Protein AF-A0A7V0N0H2-F1 (afdb_monomer)

Secondary structure (DSSP, 8-state):
-HHHHHHHHHHHHHHHHHHHHHHHHHH--S-HHHHHHHHHHHHHHHHHHHHHHHHH-SS--HHHHHHHHHHHHHHHHHHHHHHHHHTT-HHHHHHHHHHHHHHHHHHHHTTTSTTTEEEEEEETTTEEEEEE-HHHHHHHHHHHHHHHHHHHHHHHHHHH--THHHHHHH-

Solvent-accessible surface area (backbone atoms only — not comparable to full-atom values): 8674 Å² total; per-residue (Å²): 111,57,34,60,53,48,43,53,48,25,46,50,48,17,52,50,25,46,50,54,27,49,52,43,52,74,69,50,77,96,47,75,53,37,58,31,46,29,46,25,21,48,26,48,13,48,21,25,40,25,47,32,50,30,74,71,38,97,70,62,49,67,65,31,55,33,52,15,52,40,26,54,52,44,27,36,46,28,44,39,52,27,48,28,49,72,69,71,40,38,85,83,39,45,70,59,52,51,51,45,51,50,52,36,50,57,54,44,74,37,34,86,33,58,49,22,43,59,45,74,46,79,40,92,53,71,38,77,40,74,37,74,18,72,51,35,54,52,49,52,52,51,42,52,50,38,47,54,50,40,52,48,51,51,54,53,47,48,74,72,39,72,68,73,64,28,49,69,73,71,108

Mean predicted aligned error: 5.26 Å

Sequence (171 aa):
MYITIYHYGLLAVAISSFLIGFIVYVKAYQDNKKLAFLLVNAATGIWALCLFVFHNSQKPQVFWLVFSHLAAIFVPVAFIHFIFILLDELSQRKRQLILFYLVALILGLFSSTRFSIKGIVYNRMIGYHIIPGPVYKVFTAVFLFLMCYGYFLMIKAMRKSSGFHRNQIRY

Radius of gyration: 17.47 Å; Cα contacts (8 Å, |Δi|>4): 197; chains: 1; bounding box: 44×33×47 Å

Foldseek 3Di:
DQQVVLLVVLVVLLVVLQVVLVVLLVPDPPAPLSVLSNLLSVLRNLLSVLLSCQSPDPDRDVVSQLSSVLSLLCNLLSLLVSLCSLLVNCVVCVVVSVVSVVLSVVLNVCSPPCQAAVDWDQDPRHGIDGPGHVSVVVSVVSSVVSVVVSVVSLVVQCVVDDPPSVVSSVD

Structure (mmCIF, N/CA/C/O backbone):
data_AF-A0A7V0N0H2-F1
#
_entry.id   AF-A0A7V0N0H2-F1
#
loop_
_atom_site.group_PDB
_atom_site.id
_atom_site.type_symbol
_atom_site.label_atom_id
_atom_site.label_alt_id
_atom_site.label_comp_id
_atom_site.label_asym_id
_atom_site.label_entity_id
_atom_site.label_seq_id
_atom_site.pdbx_PDB_ins_code
_atom_site.Cartn_x
_atom_site.Cartn_y
_atom_site.Cartn_z
_atom_site.occupancy
_atom_site.B_iso_or_equiv
_atom_site.auth_seq_id
_atom_site.auth_comp_id
_atom_site.auth_asym_id
_atom_site.auth_atom_id
_atom_site.pdbx_PDB_model_num
ATOM 1 N N . MET A 1 1 ? 6.110 15.893 -20.782 1.00 68.25 1 MET A N 1
ATOM 2 C CA . MET A 1 1 ? 5.297 16.586 -19.758 1.00 68.25 1 MET A CA 1
ATOM 3 C C . MET A 1 1 ? 4.524 15.599 -18.883 1.00 68.25 1 MET A C 1
ATOM 5 O O . MET A 1 1 ? 4.831 15.522 -17.705 1.00 68.25 1 MET A O 1
ATOM 9 N N . TYR A 1 2 ? 3.607 14.789 -19.432 1.00 80.81 2 TYR A N 1
ATOM 10 C CA . TYR A 1 2 ? 2.778 13.855 -18.642 1.00 80.81 2 TYR A CA 1
ATOM 11 C C . TYR A 1 2 ? 3.563 12.801 -17.839 1.00 80.81 2 TYR A C 1
ATOM 13 O O . TYR A 1 2 ? 3.300 12.630 -16.654 1.00 80.81 2 TYR A O 1
ATOM 21 N N . ILE A 1 3 ? 4.583 12.180 -18.441 1.00 84.44 3 ILE A N 1
ATOM 22 C CA . ILE A 1 3 ? 5.457 11.196 -17.767 1.00 84.44 3 ILE A CA 1
ATOM 23 C C . ILE A 1 3 ? 6.148 11.806 -16.545 1.00 84.44 3 ILE A C 1
ATOM 25 O O . ILE A 1 3 ? 6.146 11.235 -15.460 1.00 84.44 3 ILE A O 1
ATOM 29 N N . THR A 1 4 ? 6.704 13.003 -16.710 1.00 87.75 4 THR A N 1
ATOM 30 C CA . THR A 1 4 ? 7.387 13.733 -15.641 1.00 87.75 4 THR A CA 1
ATOM 31 C C . THR A 1 4 ? 6.435 14.043 -14.485 1.00 87.75 4 THR A C 1
ATOM 33 O O . THR A 1 4 ? 6.784 13.820 -13.330 1.00 87.75 4 THR A O 1
ATOM 36 N N . ILE A 1 5 ? 5.209 14.484 -14.792 1.00 91.38 5 ILE A N 1
ATOM 37 C CA . ILE A 1 5 ? 4.162 14.733 -13.789 1.00 91.38 5 ILE A CA 1
ATOM 38 C C . ILE A 1 5 ? 3.809 13.439 -13.044 1.00 91.38 5 ILE A C 1
ATOM 40 O O . ILE A 1 5 ? 3.742 13.446 -11.818 1.00 91.38 5 ILE A O 1
ATOM 44 N N . TYR A 1 6 ? 3.636 12.322 -13.758 1.00 91.75 6 TYR A N 1
ATOM 45 C CA . TYR A 1 6 ? 3.361 11.020 -13.149 1.00 91.75 6 TYR A CA 1
ATOM 46 C C . TYR A 1 6 ? 4.482 10.587 -12.188 1.00 91.75 6 TYR A C 1
ATOM 48 O O . TYR A 1 6 ? 4.202 10.205 -11.052 1.00 91.75 6 TYR A O 1
ATOM 56 N N . HIS A 1 7 ? 5.751 10.714 -12.590 1.00 93.25 7 HIS A N 1
ATOM 57 C CA . HIS A 1 7 ? 6.889 10.339 -11.745 1.00 93.25 7 HIS A CA 1
ATOM 58 C C . HIS A 1 7 ? 6.983 11.199 -10.479 1.00 93.25 7 HIS A C 1
ATOM 60 O O . HIS A 1 7 ? 7.125 10.659 -9.384 1.00 93.25 7 HIS A O 1
ATOM 66 N N . TYR A 1 8 ? 6.861 12.525 -10.586 1.00 94.75 8 TYR A N 1
ATOM 67 C CA . TYR A 1 8 ? 6.858 13.383 -9.396 1.00 94.75 8 TYR A CA 1
ATOM 68 C C . TYR A 1 8 ? 5.622 13.161 -8.518 1.00 94.75 8 TYR A C 1
ATOM 70 O O . TYR A 1 8 ? 5.723 13.260 -7.298 1.00 94.75 8 TYR A O 1
ATOM 78 N N . GLY A 1 9 ? 4.488 12.777 -9.109 1.00 96.00 9 GLY A N 1
ATOM 79 C CA . GLY A 1 9 ? 3.314 12.317 -8.371 1.00 96.00 9 GLY A CA 1
ATOM 80 C C . GLY A 1 9 ? 3.608 11.083 -7.514 1.00 96.00 9 GLY A C 1
ATOM 81 O O . GLY A 1 9 ? 3.245 11.060 -6.341 1.00 96.00 9 GLY A O 1
ATOM 82 N N . LEU A 1 10 ? 4.329 10.090 -8.049 1.00 96.19 10 LEU A N 1
ATOM 83 C CA . LEU A 1 10 ? 4.767 8.919 -7.277 1.00 96.19 10 LEU A CA 1
ATOM 84 C C . LEU A 1 10 ? 5.664 9.315 -6.096 1.00 96.19 10 LEU A C 1
ATOM 86 O O . LEU A 1 10 ? 5.480 8.813 -4.989 1.00 96.19 10 LEU A O 1
ATOM 90 N N . LEU A 1 11 ? 6.601 10.243 -6.309 1.00 96.94 11 LEU A N 1
ATOM 91 C CA . LEU A 1 11 ? 7.457 10.745 -5.234 1.00 96.94 11 LEU A CA 1
ATOM 92 C C . LEU A 1 11 ? 6.645 11.482 -4.158 1.00 96.94 11 LEU A C 1
ATOM 94 O O . LEU A 1 11 ? 6.852 11.248 -2.969 1.00 96.94 11 LEU A O 1
ATOM 98 N N . ALA A 1 12 ? 5.698 12.330 -4.564 1.00 97.31 12 ALA A N 1
ATOM 99 C CA . ALA A 1 12 ? 4.814 13.042 -3.646 1.00 97.31 12 ALA A CA 1
ATOM 100 C C . ALA A 1 12 ? 3.973 12.070 -2.804 1.00 97.31 12 ALA A C 1
ATOM 102 O O . ALA A 1 12 ? 3.890 12.231 -1.587 1.00 97.31 12 ALA A O 1
ATOM 103 N N . VAL A 1 13 ? 3.416 11.020 -3.423 1.00 97.62 13 VAL A N 1
ATOM 104 C CA . VAL A 1 13 ? 2.703 9.949 -2.710 1.00 97.62 13 VAL A CA 1
ATOM 105 C C . VAL A 1 13 ? 3.631 9.273 -1.707 1.00 97.62 13 VAL A C 1
ATOM 107 O O . VAL A 1 13 ? 3.291 9.222 -0.530 1.00 97.62 13 VAL A O 1
ATOM 110 N N . ALA A 1 14 ? 4.823 8.838 -2.124 1.00 97.50 14 ALA A N 1
ATOM 111 C CA . ALA A 1 14 ? 5.776 8.183 -1.230 1.00 97.50 14 ALA A CA 1
ATOM 112 C C . ALA A 1 14 ? 6.114 9.045 -0.003 1.00 97.50 14 ALA A C 1
ATOM 114 O O . ALA A 1 14 ? 5.981 8.586 1.132 1.00 97.50 14 ALA A O 1
ATOM 115 N N . ILE A 1 15 ? 6.485 10.309 -0.226 1.00 97.75 15 ILE A N 1
ATOM 116 C CA . ILE A 1 15 ? 6.820 11.257 0.841 1.00 97.75 15 ILE A CA 1
ATOM 117 C C . ILE A 1 15 ? 5.615 11.482 1.755 1.00 97.75 15 ILE A C 1
ATOM 119 O O . ILE A 1 15 ? 5.741 11.350 2.970 1.00 97.75 15 ILE A O 1
ATOM 123 N N . SER A 1 16 ? 4.439 11.773 1.195 1.00 97.19 16 SER A N 1
ATOM 124 C CA . SER A 1 16 ? 3.229 12.019 1.985 1.00 97.19 16 SER A CA 1
ATOM 125 C C . SER A 1 16 ? 2.837 10.811 2.838 1.00 97.19 16 SER A C 1
ATOM 127 O O . SER A 1 16 ? 2.574 10.980 4.025 1.00 97.19 16 SER A O 1
ATOM 129 N N . SER A 1 17 ? 2.875 9.592 2.288 1.00 96.06 17 SER A N 1
ATOM 130 C CA . SER A 1 17 ? 2.538 8.371 3.019 1.00 96.06 17 SER A CA 1
ATOM 131 C C . SER A 1 17 ? 3.503 8.133 4.178 1.00 96.06 17 SER A C 1
ATOM 133 O O . SER A 1 17 ? 3.063 7.904 5.304 1.00 96.06 17 SER A O 1
ATOM 135 N N . PHE A 1 18 ? 4.815 8.248 3.953 1.00 96.38 18 PHE A N 1
ATOM 136 C CA . PHE A 1 18 ? 5.786 8.082 5.037 1.00 96.38 18 PHE A CA 1
ATOM 137 C C . PHE A 1 18 ? 5.682 9.189 6.091 1.00 96.38 18 PHE A C 1
ATOM 139 O O . PHE A 1 18 ? 5.709 8.883 7.281 1.00 96.38 18 PHE A O 1
ATOM 146 N N . LEU A 1 19 ? 5.503 10.451 5.686 1.00 95.81 19 LEU A N 1
ATOM 147 C CA . LEU A 1 19 ? 5.344 11.573 6.616 1.00 95.81 19 LEU A CA 1
ATOM 148 C C . LEU A 1 19 ? 4.077 11.436 7.465 1.00 95.81 19 LEU A C 1
ATOM 150 O O . LEU A 1 19 ? 4.148 11.557 8.685 1.00 95.81 19 LEU A O 1
ATOM 154 N N . ILE A 1 20 ? 2.927 11.153 6.850 1.00 93.50 20 ILE A N 1
ATOM 155 C CA . ILE A 1 20 ? 1.652 10.983 7.559 1.00 93.50 20 ILE A CA 1
ATOM 156 C C . ILE A 1 20 ? 1.728 9.778 8.500 1.00 93.50 20 ILE A C 1
ATOM 158 O O . ILE A 1 20 ? 1.352 9.887 9.669 1.00 93.50 20 ILE A O 1
ATOM 162 N N . GLY A 1 21 ? 2.271 8.652 8.027 1.00 91.56 21 GLY A N 1
ATOM 163 C CA . GLY A 1 21 ? 2.513 7.479 8.862 1.00 91.56 21 GLY A CA 1
ATOM 164 C C . GLY A 1 21 ? 3.386 7.809 10.077 1.00 91.56 21 GLY A C 1
ATOM 165 O O . GLY A 1 21 ? 3.018 7.486 11.206 1.00 91.56 21 GLY A O 1
ATOM 166 N N . PHE A 1 22 ? 4.501 8.511 9.865 1.00 91.56 22 PHE A N 1
ATOM 167 C CA . PHE A 1 22 ? 5.415 8.923 10.930 1.00 91.56 22 PHE A CA 1
ATOM 168 C C . PHE A 1 22 ? 4.756 9.876 11.938 1.00 91.56 22 PHE A C 1
ATOM 170 O O . PHE A 1 22 ? 4.857 9.660 13.145 1.00 91.56 22 PHE A O 1
ATOM 177 N N . ILE A 1 23 ? 4.020 10.887 11.466 1.00 91.69 23 ILE A N 1
ATOM 178 C CA . ILE A 1 23 ? 3.294 11.830 12.330 1.00 91.69 23 ILE A CA 1
ATOM 179 C C . ILE A 1 23 ? 2.302 11.085 13.229 1.00 91.69 23 ILE A C 1
ATOM 181 O O . ILE A 1 23 ? 2.263 11.336 14.434 1.00 91.69 23 ILE A O 1
ATOM 185 N N . VAL A 1 24 ? 1.518 10.158 12.668 1.00 89.12 24 VAL A N 1
ATOM 186 C CA . VAL A 1 24 ? 0.554 9.366 13.445 1.00 89.12 24 VAL A CA 1
ATOM 187 C C . VAL A 1 24 ? 1.265 8.448 14.433 1.00 89.12 24 VAL A C 1
ATOM 189 O O . VAL A 1 24 ? 0.828 8.345 15.575 1.00 89.12 24 VAL A O 1
ATOM 192 N N . TYR A 1 25 ? 2.385 7.834 14.052 1.00 87.88 25 TYR A N 1
ATOM 193 C CA . TYR A 1 25 ? 3.168 6.998 14.962 1.00 87.88 25 TYR A CA 1
ATOM 194 C C . TYR A 1 25 ? 3.674 7.756 16.192 1.00 87.88 25 TYR A C 1
ATOM 196 O O . TYR A 1 25 ? 3.579 7.237 17.305 1.00 87.88 25 TYR A O 1
ATOM 204 N N . VAL A 1 26 ? 4.180 8.977 15.994 1.00 87.12 26 VAL A N 1
ATOM 205 C CA . VAL A 1 26 ? 4.697 9.827 17.077 1.00 87.12 26 VAL A CA 1
ATOM 206 C C . VAL A 1 26 ? 3.563 10.362 17.954 1.00 87.12 26 VAL A C 1
ATOM 208 O O . VAL A 1 26 ? 3.700 10.400 19.174 1.00 87.12 26 VAL A O 1
ATOM 211 N N . LYS A 1 27 ? 2.436 10.770 17.356 1.00 85.06 27 LYS A N 1
ATOM 212 C CA . LYS A 1 27 ? 1.328 11.407 18.088 1.00 85.06 27 LYS A CA 1
ATOM 213 C C . LYS A 1 27 ? 0.354 10.422 18.745 1.00 85.06 27 LYS A C 1
ATOM 215 O O . LYS A 1 27 ? -0.310 10.798 19.707 1.00 85.06 27 LYS A O 1
ATOM 220 N N . ALA A 1 28 ? 0.238 9.186 18.256 1.00 79.06 28 ALA A N 1
ATOM 221 C CA . ALA A 1 28 ? -0.703 8.202 18.792 1.00 79.06 28 ALA A CA 1
ATOM 222 C C . ALA A 1 28 ? -0.083 7.389 19.945 1.00 79.06 28 ALA A C 1
ATOM 224 O O . ALA A 1 28 ? 0.679 6.434 19.742 1.00 79.06 28 ALA A O 1
ATOM 225 N N . TYR A 1 29 ? -0.440 7.742 21.182 1.00 57.94 29 TYR A N 1
ATOM 226 C CA . TYR A 1 29 ? -0.029 7.000 22.374 1.00 57.94 29 TYR A CA 1
ATOM 227 C C . TYR A 1 29 ? -0.867 5.719 22.551 1.00 57.94 29 TYR A C 1
ATOM 229 O O . TYR A 1 29 ? -2.090 5.770 22.535 1.00 57.94 29 TYR A O 1
ATOM 237 N N . GLN A 1 30 ? -0.189 4.571 22.696 1.00 62.56 30 GLN A N 1
ATOM 238 C CA . GLN A 1 30 ? -0.746 3.250 23.062 1.00 62.56 30 GLN A CA 1
ATOM 239 C C . GLN A 1 30 ? -1.963 2.707 22.269 1.00 62.56 30 GLN A C 1
ATOM 241 O O . GLN A 1 30 ? -2.645 1.805 22.744 1.00 62.56 30 GLN A O 1
ATOM 246 N N . ASP A 1 31 ? -2.211 3.163 21.037 1.00 76.69 31 ASP A N 1
ATOM 247 C CA . ASP A 1 31 ? -3.329 2.654 20.225 1.00 76.69 31 ASP A CA 1
ATOM 248 C C . ASP A 1 31 ? -2.874 1.623 19.175 1.00 76.69 31 ASP A C 1
ATOM 250 O O . ASP A 1 31 ? -2.048 1.932 18.314 1.00 76.69 31 ASP A O 1
ATOM 254 N N . ASN A 1 32 ? -3.453 0.415 19.181 1.00 79.50 32 ASN A N 1
ATOM 255 C CA . ASN A 1 32 ? -3.242 -0.605 18.139 1.00 79.50 32 ASN A CA 1
ATOM 256 C C . ASN A 1 32 ? -3.587 -0.085 16.727 1.00 79.50 32 ASN A C 1
ATOM 258 O O . ASN A 1 32 ? -3.013 -0.552 15.739 1.00 79.50 32 ASN A O 1
ATOM 262 N N . LYS A 1 33 ? -4.454 0.935 16.622 1.00 85.50 33 LYS A N 1
ATOM 263 C CA . LYS A 1 33 ? -4.776 1.630 15.364 1.00 85.50 33 LYS A CA 1
ATOM 264 C C . LYS A 1 33 ? -3.537 2.218 14.690 1.00 85.50 33 LYS A C 1
ATOM 266 O O . LYS A 1 33 ? -3.458 2.205 13.463 1.00 85.50 33 LYS A O 1
ATOM 271 N N . LYS A 1 34 ? -2.542 2.679 15.462 1.00 88.00 34 LYS A N 1
ATOM 272 C CA . LYS A 1 34 ? -1.346 3.338 14.911 1.00 88.00 34 LYS A CA 1
ATOM 273 C C . LYS A 1 34 ? -0.502 2.397 14.059 1.00 88.00 34 LYS A C 1
ATOM 275 O O . LYS A 1 34 ? -0.015 2.800 13.010 1.00 88.00 34 LYS A O 1
ATOM 280 N N . LEU A 1 35 ? -0.350 1.142 14.489 1.00 89.19 35 LEU A N 1
ATOM 281 C CA . LEU A 1 35 ? 0.461 0.155 13.775 1.00 89.19 35 LEU A CA 1
ATOM 282 C C . LEU A 1 35 ? -0.223 -0.258 12.475 1.00 89.19 35 LEU A C 1
ATOM 284 O O . LEU A 1 35 ? 0.421 -0.310 11.434 1.00 89.19 35 LEU A O 1
ATOM 288 N N . ALA A 1 36 ? -1.535 -0.480 12.505 1.00 91.94 36 ALA A N 1
ATOM 289 C CA . ALA A 1 36 ? -2.281 -0.803 11.295 1.00 91.94 36 ALA A CA 1
ATOM 290 C C . ALA A 1 36 ? -2.297 0.364 10.298 1.00 91.94 36 ALA A C 1
ATOM 292 O O . ALA A 1 36 ? -2.086 0.158 9.105 1.00 91.94 36 ALA A O 1
ATOM 293 N N . PHE A 1 37 ? -2.449 1.596 10.786 1.00 92.50 37 PHE A N 1
ATOM 294 C CA . PHE A 1 37 ? -2.357 2.793 9.955 1.00 92.50 37 PHE A CA 1
ATOM 295 C C . PHE A 1 37 ? -0.957 2.977 9.349 1.00 92.50 37 PHE A C 1
ATOM 297 O O . PHE A 1 37 ? -0.819 3.303 8.167 1.00 92.50 37 PHE A O 1
ATOM 304 N N . LEU A 1 38 ? 0.091 2.717 10.135 1.00 94.06 38 LEU A N 1
ATOM 305 C CA . LEU A 1 38 ? 1.467 2.690 9.650 1.00 94.06 38 LEU A CA 1
ATOM 306 C C . LEU A 1 38 ? 1.670 1.648 8.555 1.00 94.06 38 LEU A C 1
ATOM 308 O O . LEU A 1 38 ? 2.319 1.955 7.564 1.00 94.06 38 LEU A O 1
ATOM 312 N N . LEU A 1 39 ? 1.114 0.443 8.702 1.00 94.25 39 LEU A N 1
ATOM 313 C CA . LEU A 1 39 ? 1.240 -0.612 7.695 1.00 94.25 39 LEU A CA 1
ATOM 314 C C . LEU A 1 39 ? 0.635 -0.192 6.349 1.00 94.25 39 LEU A C 1
ATOM 316 O O . LEU A 1 39 ? 1.258 -0.417 5.314 1.00 94.25 39 LEU A O 1
ATOM 320 N N . VAL A 1 40 ? -0.532 0.463 6.353 1.00 96.06 40 VAL A N 1
ATOM 321 C CA . VAL A 1 40 ? -1.163 0.997 5.130 1.00 96.06 40 VAL A CA 1
ATOM 322 C C . VAL A 1 40 ? -0.259 2.021 4.451 1.00 96.06 40 VAL A C 1
ATOM 324 O O . VAL A 1 40 ? 0.000 1.938 3.248 1.00 96.06 40 VAL A O 1
ATOM 327 N N . ASN A 1 41 ? 0.241 2.981 5.229 1.00 97.19 41 ASN A N 1
ATOM 328 C CA . ASN A 1 41 ? 1.087 4.054 4.722 1.00 97.19 41 ASN A CA 1
ATOM 329 C C . ASN A 1 41 ? 2.455 3.543 4.261 1.00 97.19 41 ASN A C 1
ATOM 331 O O . ASN A 1 41 ? 2.940 3.964 3.217 1.00 97.19 41 ASN A O 1
ATOM 335 N N . ALA A 1 42 ? 3.056 2.598 4.980 1.00 96.38 42 ALA A N 1
ATOM 336 C CA . ALA A 1 42 ? 4.317 1.984 4.594 1.00 96.38 42 ALA A CA 1
ATOM 337 C C . ALA A 1 42 ? 4.168 1.190 3.291 1.00 96.38 42 ALA A C 1
ATOM 339 O O . ALA A 1 42 ? 4.952 1.396 2.372 1.00 96.38 42 ALA A O 1
ATOM 340 N N . ALA A 1 43 ? 3.140 0.343 3.164 1.00 97.31 43 ALA A N 1
ATOM 341 C CA . ALA A 1 43 ? 2.893 -0.408 1.932 1.00 97.31 43 ALA A CA 1
ATOM 342 C C . ALA A 1 43 ? 2.658 0.526 0.729 1.00 97.31 43 ALA A C 1
ATOM 344 O O . ALA A 1 43 ? 3.235 0.322 -0.339 1.00 97.31 43 ALA A O 1
ATOM 345 N N . THR A 1 44 ? 1.869 1.588 0.920 1.00 97.94 44 THR A N 1
ATOM 346 C CA . THR A 1 44 ? 1.577 2.585 -0.125 1.00 97.94 44 THR A CA 1
ATOM 347 C C . THR A 1 44 ? 2.823 3.387 -0.504 1.00 97.94 44 THR A C 1
ATOM 349 O O . THR A 1 44 ? 3.121 3.557 -1.687 1.00 97.94 44 THR A O 1
ATOM 352 N N . GLY A 1 45 ? 3.595 3.829 0.492 1.00 98.12 45 GLY A N 1
ATOM 353 C CA . GLY A 1 45 ? 4.835 4.568 0.288 1.00 98.12 45 GLY A CA 1
ATOM 354 C C . GLY A 1 45 ? 5.905 3.731 -0.407 1.00 98.12 45 GLY A C 1
ATOM 355 O O . GLY A 1 45 ? 6.530 4.209 -1.350 1.00 98.12 45 GLY A O 1
ATOM 356 N N . ILE A 1 46 ? 6.069 2.462 -0.014 1.00 98.06 46 ILE A N 1
ATOM 357 C CA . ILE A 1 46 ? 6.989 1.519 -0.666 1.00 98.06 46 ILE A CA 1
ATOM 358 C C . ILE A 1 46 ? 6.564 1.285 -2.115 1.00 98.06 46 ILE A C 1
ATOM 360 O O . ILE A 1 46 ? 7.405 1.379 -3.007 1.00 98.06 46 ILE A O 1
ATOM 364 N N . TRP A 1 47 ? 5.277 1.030 -2.376 1.00 97.94 47 TRP A N 1
ATOM 365 C CA . TRP A 1 47 ? 4.765 0.857 -3.739 1.00 97.94 47 TRP A CA 1
ATOM 366 C C . TRP A 1 47 ? 5.135 2.042 -4.640 1.00 97.94 47 TRP A C 1
ATOM 368 O O . TRP A 1 47 ? 5.713 1.839 -5.715 1.00 97.94 47 TRP A O 1
ATOM 378 N N . ALA A 1 48 ? 4.852 3.263 -4.177 1.00 97.81 48 ALA A N 1
ATOM 379 C CA . ALA A 1 48 ? 5.095 4.489 -4.926 1.00 97.81 48 ALA A CA 1
ATOM 380 C C . ALA A 1 48 ? 6.595 4.782 -5.094 1.00 97.81 48 ALA A C 1
ATOM 382 O O . ALA A 1 48 ? 7.040 5.102 -6.197 1.00 97.81 48 ALA A O 1
ATOM 383 N N . LEU A 1 49 ? 7.392 4.603 -4.036 1.00 97.69 49 LEU A N 1
ATOM 384 C CA . LEU A 1 49 ? 8.842 4.803 -4.065 1.00 97.69 49 LEU A CA 1
ATOM 385 C C . LEU A 1 49 ? 9.523 3.842 -5.043 1.00 97.69 49 LEU A C 1
ATOM 387 O O . LEU A 1 49 ? 10.376 4.258 -5.822 1.00 97.69 49 LEU A O 1
ATOM 391 N N . CYS A 1 50 ? 9.123 2.571 -5.051 1.00 96.62 50 CYS A N 1
ATOM 392 C CA . CYS A 1 50 ? 9.698 1.575 -5.952 1.00 96.62 50 CYS A CA 1
ATOM 393 C C . CYS A 1 50 ? 9.398 1.894 -7.417 1.00 96.62 50 CYS A C 1
ATOM 395 O O . CYS A 1 50 ? 10.289 1.784 -8.259 1.00 96.62 50 CYS A O 1
ATOM 397 N N . LEU A 1 51 ? 8.178 2.351 -7.729 1.00 95.44 51 LEU A N 1
ATOM 398 C CA . LEU A 1 51 ? 7.875 2.843 -9.074 1.00 95.44 51 LEU A CA 1
ATOM 399 C C . LEU A 1 51 ? 8.684 4.093 -9.399 1.00 95.44 51 LEU A C 1
ATOM 401 O O . LEU A 1 51 ? 9.218 4.184 -10.499 1.00 95.44 51 LEU A O 1
ATOM 405 N N . PHE A 1 52 ? 8.809 5.047 -8.477 1.00 95.81 52 PHE A N 1
ATOM 406 C CA . PHE A 1 52 ? 9.607 6.245 -8.716 1.00 95.81 52 PHE A CA 1
ATOM 407 C C . PHE A 1 52 ? 11.061 5.893 -9.062 1.00 95.81 52 PHE A C 1
ATOM 409 O O . PHE A 1 52 ? 11.582 6.365 -10.075 1.00 95.81 52 PHE A O 1
ATOM 416 N N . VAL A 1 53 ? 11.692 5.013 -8.278 1.00 95.19 53 VAL A N 1
ATOM 417 C CA . VAL A 1 53 ? 13.058 4.533 -8.529 1.00 95.19 53 VAL A CA 1
ATOM 418 C C . VAL A 1 53 ? 13.141 3.807 -9.871 1.00 95.19 53 VAL A C 1
ATOM 420 O O . VAL A 1 53 ? 14.032 4.106 -10.663 1.00 95.19 53 VAL A O 1
ATOM 423 N N . PHE A 1 54 ? 12.203 2.904 -10.172 1.00 94.19 54 PHE A N 1
ATOM 424 C CA . PHE A 1 54 ? 12.158 2.183 -11.448 1.00 94.19 54 PHE A CA 1
ATOM 425 C C . PHE A 1 54 ? 12.144 3.128 -12.657 1.00 94.19 54 PHE A C 1
ATOM 427 O O . PHE A 1 54 ? 12.917 2.940 -13.595 1.00 94.19 54 PHE A O 1
ATOM 434 N N . HIS A 1 55 ? 11.305 4.163 -12.614 1.00 92.06 55 HIS A N 1
ATOM 435 C 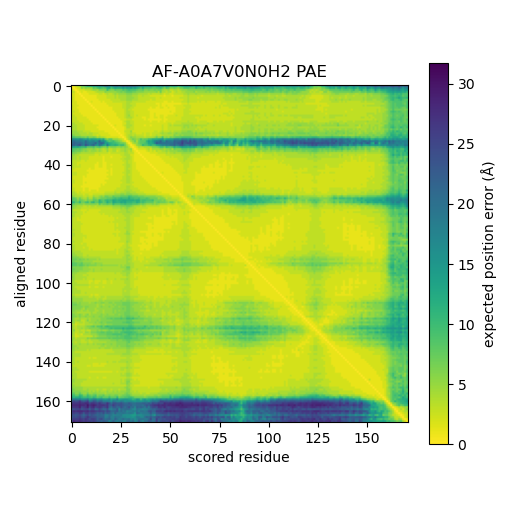CA . HIS A 1 55 ? 11.115 5.089 -13.727 1.00 92.06 55 HIS A CA 1
ATOM 436 C C . HIS A 1 55 ? 12.247 6.112 -13.906 1.00 92.06 55 HIS A C 1
ATOM 438 O O . HIS A 1 55 ? 12.432 6.616 -15.013 1.00 92.06 55 HIS A O 1
ATOM 444 N N . ASN A 1 56 ? 12.988 6.434 -12.842 1.00 91.31 56 ASN A N 1
ATOM 445 C CA . ASN A 1 56 ? 14.073 7.426 -12.875 1.00 91.31 56 ASN A CA 1
ATOM 446 C C . ASN A 1 56 ? 15.475 6.794 -12.895 1.00 91.31 56 ASN A C 1
ATOM 448 O O . ASN A 1 56 ? 16.477 7.501 -12.974 1.00 91.31 56 ASN A O 1
ATOM 452 N N . SER A 1 57 ? 15.565 5.464 -12.842 1.00 87.75 57 SER A N 1
ATOM 453 C CA . SER A 1 57 ? 16.835 4.750 -12.971 1.00 87.75 57 SER A CA 1
ATOM 454 C C . SER A 1 57 ? 17.331 4.772 -14.415 1.00 87.75 57 SER A C 1
ATOM 456 O O . SER A 1 57 ? 16.600 4.405 -15.331 1.00 87.75 57 SER A O 1
ATOM 458 N N . GLN A 1 58 ? 18.613 5.095 -14.618 1.00 81.81 58 GLN A N 1
ATOM 459 C CA . GLN A 1 58 ? 19.264 5.019 -15.937 1.00 81.81 58 GLN A CA 1
ATOM 460 C C . GLN A 1 58 ? 19.194 3.606 -16.546 1.00 81.81 58 GLN A C 1
ATOM 462 O O . GLN A 1 58 ? 19.123 3.446 -17.762 1.00 81.81 58 GLN A O 1
ATOM 467 N N . LYS A 1 59 ? 19.206 2.578 -15.688 1.00 84.19 59 LYS A N 1
ATOM 468 C CA . LYS A 1 59 ? 19.014 1.167 -16.041 1.00 84.19 59 LYS A CA 1
ATOM 469 C C . LYS A 1 59 ? 17.854 0.608 -15.208 1.00 84.19 59 LYS A C 1
ATOM 471 O O . LYS A 1 59 ? 18.095 0.171 -14.081 1.00 84.19 59 LYS A O 1
ATOM 476 N N . PRO A 1 60 ? 16.605 0.655 -15.708 1.00 79.94 60 PRO A N 1
ATOM 477 C CA . PRO A 1 60 ? 15.441 0.170 -14.974 1.00 79.94 60 PRO A CA 1
ATOM 478 C C . PRO A 1 60 ? 15.595 -1.308 -14.613 1.00 79.94 60 PRO A C 1
ATOM 480 O O . PRO A 1 60 ? 15.701 -2.170 -15.486 1.00 79.94 60 PRO A O 1
ATOM 483 N N . GLN A 1 61 ? 15.614 -1.611 -13.316 1.00 88.69 61 GLN A N 1
ATOM 484 C CA . GLN A 1 61 ? 15.712 -2.986 -12.836 1.00 88.69 61 GLN A CA 1
ATOM 485 C C . GLN A 1 61 ? 14.315 -3.546 -12.583 1.00 88.69 61 GLN A C 1
ATOM 487 O O . GLN A 1 61 ? 13.536 -2.971 -11.823 1.00 88.69 61 GLN A O 1
ATOM 492 N N . VAL A 1 62 ? 14.024 -4.711 -13.167 1.00 89.62 62 VAL A N 1
ATOM 493 C CA . VAL A 1 62 ? 12.747 -5.432 -12.990 1.00 89.62 62 VAL A CA 1
ATOM 494 C C . VAL A 1 62 ? 12.445 -5.700 -11.512 1.00 89.62 62 VAL A C 1
ATOM 496 O O . VAL A 1 62 ? 11.281 -5.725 -11.121 1.00 89.62 62 VAL A O 1
ATOM 499 N N . PHE A 1 63 ? 13.484 -5.817 -10.681 1.00 92.94 63 PHE A N 1
ATOM 500 C CA . PHE A 1 63 ? 13.369 -5.932 -9.230 1.00 92.94 63 PHE A CA 1
ATOM 501 C C . PHE A 1 63 ? 12.444 -4.868 -8.618 1.00 92.94 63 PHE A C 1
ATOM 503 O O . PHE A 1 63 ? 11.524 -5.218 -7.886 1.00 92.94 63 PHE A O 1
ATOM 510 N N . TRP A 1 64 ? 12.621 -3.589 -8.965 1.00 94.25 64 TRP A N 1
ATOM 511 C CA . TRP A 1 64 ? 11.805 -2.501 -8.412 1.00 94.25 64 TRP A CA 1
ATOM 512 C C . TRP A 1 64 ? 10.339 -2.597 -8.831 1.00 94.25 64 TRP A C 1
ATOM 514 O O . TRP A 1 64 ? 9.445 -2.292 -8.044 1.00 94.25 64 TRP A O 1
ATOM 524 N N . LEU A 1 65 ? 10.082 -3.069 -10.051 1.00 92.94 65 LEU A N 1
ATOM 525 C CA . LEU A 1 65 ? 8.730 -3.274 -10.560 1.00 92.94 65 LEU A CA 1
ATOM 526 C C . LEU A 1 65 ? 8.027 -4.433 -9.836 1.00 92.94 65 LEU A C 1
ATOM 528 O O . LEU A 1 65 ? 6.873 -4.300 -9.430 1.00 92.94 65 LEU A O 1
ATOM 532 N N . VAL A 1 66 ? 8.734 -5.548 -9.627 1.00 94.00 66 VAL A N 1
ATOM 533 C CA . VAL A 1 66 ? 8.236 -6.709 -8.870 1.00 94.00 66 VAL A CA 1
ATOM 534 C C . VAL A 1 66 ? 7.997 -6.337 -7.409 1.00 94.00 66 VAL A C 1
ATOM 536 O O . VAL A 1 66 ? 6.943 -6.648 -6.861 1.00 94.00 66 VAL A O 1
ATOM 539 N N . PHE A 1 67 ? 8.941 -5.634 -6.783 1.00 95.75 67 PHE A N 1
ATOM 540 C CA . PHE A 1 67 ? 8.837 -5.240 -5.382 1.00 95.75 67 PHE A CA 1
ATOM 541 C C . PHE A 1 67 ? 7.724 -4.206 -5.161 1.00 95.75 67 PHE A C 1
ATOM 543 O O . PHE A 1 67 ? 6.959 -4.313 -4.204 1.00 95.75 67 PHE A O 1
ATOM 550 N N . SER A 1 68 ? 7.543 -3.273 -6.102 1.00 96.44 68 SER A N 1
ATOM 551 C CA . SER A 1 68 ? 6.374 -2.392 -6.129 1.00 96.44 68 SER A CA 1
ATOM 552 C C . SER A 1 68 ? 5.070 -3.189 -6.211 1.00 96.44 68 SER A C 1
ATOM 554 O O . SER A 1 68 ? 4.149 -2.960 -5.426 1.00 96.44 68 SER A O 1
ATOM 556 N N . HIS A 1 69 ? 4.987 -4.157 -7.127 1.00 95.81 69 HIS A N 1
ATOM 557 C CA . HIS A 1 69 ? 3.798 -4.989 -7.276 1.00 95.81 69 HIS A CA 1
ATOM 558 C C . HIS A 1 69 ? 3.495 -5.793 -6.003 1.00 95.81 69 HIS A C 1
ATOM 560 O O . HIS A 1 69 ? 2.342 -5.847 -5.578 1.00 95.81 69 HIS A O 1
ATOM 566 N N . LEU A 1 70 ? 4.523 -6.338 -5.347 1.00 96.50 70 LEU A N 1
ATOM 567 C CA . LEU A 1 70 ? 4.390 -7.007 -4.055 1.00 96.50 70 LEU A CA 1
ATOM 568 C C . LEU A 1 70 ? 3.826 -6.060 -2.988 1.00 96.50 70 LEU A C 1
ATOM 570 O O . LEU A 1 70 ? 2.862 -6.413 -2.315 1.00 96.50 70 LEU A O 1
ATOM 574 N N . ALA A 1 71 ? 4.360 -4.842 -2.872 1.00 97.44 71 ALA A N 1
ATOM 575 C CA . ALA A 1 71 ? 3.835 -3.842 -1.944 1.00 97.44 71 ALA A CA 1
ATOM 576 C C . ALA A 1 71 ? 2.356 -3.515 -2.230 1.00 97.44 71 ALA A C 1
ATOM 578 O O . ALA A 1 71 ? 1.541 -3.511 -1.307 1.00 97.44 71 ALA A O 1
ATOM 579 N N . ALA A 1 72 ? 1.981 -3.347 -3.504 1.00 97.25 72 ALA A N 1
ATOM 580 C CA . ALA A 1 72 ? 0.598 -3.092 -3.915 1.00 97.25 72 ALA A CA 1
ATOM 581 C C . ALA A 1 72 ? -0.377 -4.218 -3.533 1.00 97.25 72 ALA A C 1
ATOM 583 O O . ALA A 1 72 ? -1.526 -3.932 -3.203 1.00 97.25 72 ALA A O 1
ATOM 584 N N . ILE A 1 73 ? 0.063 -5.483 -3.547 1.00 97.69 73 ILE A N 1
ATOM 585 C CA . ILE A 1 73 ? -0.747 -6.633 -3.107 1.00 97.69 73 ILE A CA 1
ATOM 586 C C . ILE A 1 73 ? -1.126 -6.508 -1.625 1.00 97.69 73 ILE A C 1
ATOM 588 O O . ILE A 1 73 ? -2.249 -6.843 -1.244 1.00 97.69 73 ILE A O 1
ATOM 592 N N . PHE A 1 74 ? -0.224 -5.988 -0.789 1.00 97.69 74 PHE A N 1
ATOM 593 C CA . PHE A 1 74 ? -0.460 -5.855 0.649 1.00 97.69 74 PHE A CA 1
ATOM 594 C C . PHE A 1 74 ? -1.207 -4.579 1.050 1.00 97.69 74 PHE A C 1
ATOM 596 O O . PHE A 1 74 ? -1.828 -4.579 2.113 1.00 97.69 74 PHE A O 1
ATOM 603 N N . VAL A 1 75 ? -1.224 -3.529 0.218 1.00 98.00 75 VAL A N 1
ATOM 604 C CA . VAL A 1 75 ? -1.992 -2.290 0.473 1.00 98.00 75 VAL A CA 1
ATOM 605 C C . VAL A 1 75 ? -3.457 -2.564 0.862 1.00 98.00 75 VAL A C 1
ATOM 607 O O . VAL A 1 75 ? -3.871 -2.104 1.929 1.00 98.00 75 VAL A O 1
ATOM 610 N N . PRO A 1 76 ? -4.261 -3.326 0.091 1.00 97.88 76 PRO A N 1
ATOM 611 C CA . PRO A 1 76 ? -5.664 -3.542 0.429 1.00 97.88 76 PRO A CA 1
ATOM 612 C C . PRO A 1 76 ? -5.884 -4.397 1.671 1.00 97.88 76 PRO A C 1
ATOM 614 O O . PRO A 1 76 ? -6.854 -4.186 2.398 1.00 97.88 76 PRO A O 1
ATOM 617 N N . VAL A 1 77 ? -4.978 -5.331 1.955 1.00 98.00 77 VAL A N 1
ATOM 618 C CA . VAL A 1 77 ? -5.059 -6.148 3.169 1.00 98.00 77 VAL A CA 1
ATOM 619 C C . VAL A 1 77 ? -4.706 -5.317 4.398 1.00 98.00 77 VAL A C 1
ATOM 621 O O . VAL A 1 77 ? -5.420 -5.383 5.395 1.00 98.00 77 VAL A O 1
ATOM 624 N N . ALA A 1 78 ? -3.665 -4.483 4.315 1.00 97.56 78 ALA A N 1
ATOM 625 C CA . ALA A 1 78 ? -3.327 -3.531 5.367 1.00 97.56 78 ALA A CA 1
ATOM 626 C C . ALA A 1 78 ? -4.481 -2.549 5.612 1.00 97.56 78 ALA A C 1
ATOM 628 O O . ALA A 1 78 ? -4.804 -2.261 6.763 1.00 97.56 78 ALA A O 1
ATOM 629 N N . PHE A 1 79 ? -5.143 -2.082 4.547 1.00 97.62 79 PHE A N 1
ATOM 630 C CA . PHE A 1 79 ? -6.295 -1.189 4.664 1.00 97.62 79 PHE A CA 1
ATOM 631 C C . PHE A 1 79 ? -7.448 -1.860 5.407 1.00 97.62 79 PHE A C 1
ATOM 633 O O . PHE A 1 79 ? -7.945 -1.307 6.381 1.00 97.62 79 PHE A O 1
ATOM 640 N N . ILE A 1 80 ? -7.824 -3.084 5.030 1.00 97.88 80 ILE A N 1
ATOM 641 C CA . ILE A 1 80 ? -8.858 -3.837 5.748 1.00 97.88 80 ILE A CA 1
ATOM 642 C C . ILE A 1 80 ? -8.468 -4.117 7.200 1.00 97.88 80 ILE A C 1
ATOM 644 O O . ILE A 1 80 ? -9.311 -3.994 8.086 1.00 97.88 80 ILE A O 1
ATOM 648 N N . HIS A 1 81 ? -7.205 -4.456 7.464 1.00 96.81 81 HIS A N 1
ATOM 649 C CA . HIS A 1 81 ? -6.709 -4.626 8.827 1.00 96.81 81 HIS A CA 1
ATOM 650 C C . HIS A 1 81 ? -6.920 -3.346 9.645 1.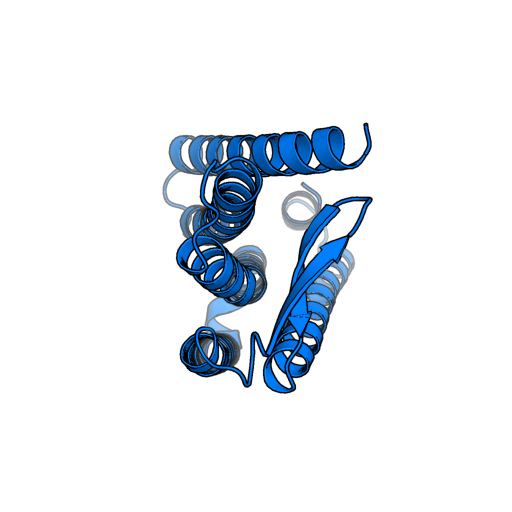00 96.81 81 HIS A C 1
ATOM 652 O O . HIS A 1 81 ? -7.466 -3.395 10.748 1.00 96.81 81 HIS A O 1
ATOM 658 N N . PHE A 1 82 ? -6.559 -2.194 9.077 1.00 95.81 82 PHE A N 1
ATOM 659 C CA . PHE A 1 82 ? -6.806 -0.897 9.690 1.00 95.81 82 PHE A CA 1
ATOM 660 C C . PHE A 1 82 ? -8.300 -0.652 9.930 1.00 95.81 82 PHE A C 1
ATOM 662 O O . PHE A 1 82 ? -8.660 -0.302 11.048 1.00 95.81 82 PHE A O 1
ATOM 669 N N . ILE A 1 83 ? -9.177 -0.920 8.955 1.00 95.25 83 ILE A N 1
ATOM 670 C CA . ILE A 1 83 ? -10.632 -0.773 9.127 1.00 95.25 83 ILE A CA 1
ATOM 671 C C . ILE A 1 83 ? -11.170 -1.672 10.244 1.00 95.25 83 ILE A C 1
ATOM 673 O O . ILE A 1 83 ? -11.965 -1.218 11.061 1.00 95.25 83 ILE A O 1
ATOM 677 N N . PHE A 1 84 ? -10.729 -2.927 10.336 1.00 95.06 84 PHE A N 1
ATOM 678 C CA . PHE A 1 84 ? -11.177 -3.829 11.400 1.00 95.06 84 PHE A CA 1
ATOM 679 C C . PHE A 1 84 ? -10.773 -3.342 12.791 1.00 95.06 84 PHE A C 1
ATOM 681 O O . PHE A 1 84 ? -11.542 -3.512 13.730 1.00 95.06 84 PHE A O 1
ATOM 688 N N . ILE A 1 85 ? -9.597 -2.730 12.934 1.00 93.44 85 ILE A N 1
ATOM 689 C CA . ILE A 1 85 ? -9.166 -2.148 14.212 1.00 93.44 85 ILE A CA 1
ATOM 690 C C . ILE A 1 85 ? -9.886 -0.821 14.474 1.00 93.44 85 ILE A C 1
ATOM 692 O O . ILE A 1 85 ? -10.288 -0.559 15.604 1.00 93.44 85 ILE A O 1
ATOM 696 N N . LEU A 1 86 ? -10.075 0.010 13.446 1.00 90.75 86 LEU A N 1
ATOM 697 C CA . LEU A 1 86 ? -10.771 1.293 13.553 1.00 90.75 86 LEU A CA 1
ATOM 698 C C . LEU A 1 86 ? -12.217 1.113 14.033 1.00 90.75 86 LEU A C 1
ATOM 700 O O . LEU A 1 86 ? -12.687 1.893 14.853 1.00 90.75 86 LEU A O 1
ATOM 704 N N . LEU A 1 87 ? -12.893 0.074 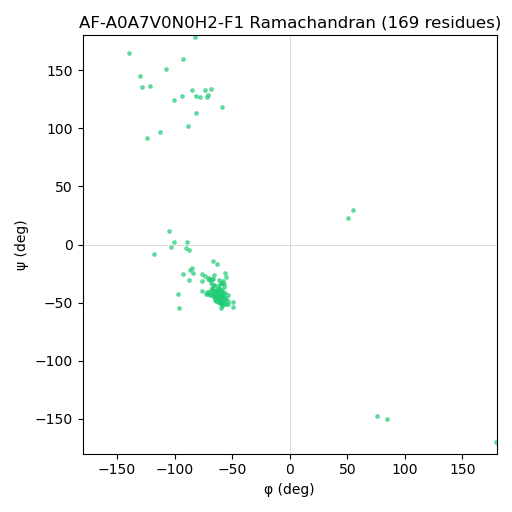13.541 1.00 90.56 87 LEU A N 1
ATOM 705 C CA . LEU A 1 87 ? -14.274 -0.259 13.893 1.00 90.56 87 LEU A CA 1
ATOM 706 C C . LEU A 1 87 ? -14.396 -1.181 15.119 1.00 90.56 87 LEU A C 1
ATOM 708 O O . LEU A 1 87 ? -15.506 -1.578 15.456 1.00 90.56 87 LEU A O 1
ATOM 712 N N . ASP A 1 88 ? -13.280 -1.546 15.758 1.00 90.31 88 ASP A N 1
ATOM 713 C CA . ASP A 1 88 ? -13.227 -2.511 16.869 1.00 90.31 88 ASP A CA 1
ATOM 714 C C . ASP A 1 88 ? -13.853 -3.890 16.536 1.00 90.31 88 ASP A C 1
ATOM 716 O O . ASP A 1 88 ? -14.366 -4.617 17.383 1.00 90.31 88 ASP A O 1
ATOM 720 N N . GLU A 1 89 ? -13.795 -4.287 15.259 1.00 92.94 89 GLU A N 1
ATOM 721 C CA . GLU A 1 89 ? -14.341 -5.553 14.746 1.00 92.94 89 GLU A CA 1
ATOM 722 C C . GLU A 1 89 ? -13.259 -6.635 14.544 1.00 92.94 89 GLU A C 1
ATOM 724 O O . GLU A 1 89 ? -13.555 -7.744 14.084 1.00 92.94 89 GLU A O 1
ATOM 729 N N . LEU A 1 90 ? -11.991 -6.355 14.881 1.00 93.00 90 LEU A N 1
ATOM 730 C CA . LEU A 1 90 ? -10.867 -7.269 14.632 1.00 93.00 90 LEU A CA 1
ATOM 731 C C . LEU A 1 90 ? -11.048 -8.639 15.303 1.00 93.00 90 LEU A C 1
ATOM 733 O O . LEU A 1 90 ? -10.761 -9.662 14.680 1.00 93.00 90 LEU A O 1
ATOM 737 N N . SER A 1 91 ? -11.535 -8.681 16.546 1.00 92.81 91 SER A N 1
ATOM 738 C CA . SER A 1 91 ? -11.742 -9.933 17.289 1.00 92.81 91 SER A CA 1
ATOM 739 C C . SER A 1 91 ? -12.743 -10.857 16.583 1.00 92.81 91 SER A C 1
ATOM 741 O O . SER A 1 91 ? -12.492 -12.053 16.437 1.00 92.81 91 SER A O 1
ATOM 743 N N . GLN A 1 92 ? -13.826 -10.284 16.054 1.00 95.00 92 GLN A N 1
ATOM 744 C CA . GLN A 1 92 ? -14.894 -10.998 15.349 1.00 95.00 92 GLN A CA 1
ATOM 745 C C . GLN A 1 92 ? -14.481 -11.397 13.926 1.00 95.00 92 GLN A C 1
ATOM 747 O O . GLN A 1 92 ? -14.907 -12.429 13.408 1.00 95.00 92 GLN A O 1
ATOM 752 N N . ARG A 1 93 ? -13.624 -10.595 13.281 1.00 95.50 93 ARG A N 1
ATOM 753 C CA . ARG A 1 93 ? -13.209 -10.783 11.881 1.00 95.50 93 ARG A CA 1
ATOM 754 C C . ARG A 1 93 ? -11.800 -11.337 11.707 1.00 95.50 93 ARG A C 1
ATOM 756 O O . ARG A 1 93 ? -11.301 -11.389 10.583 1.00 95.50 93 ARG A O 1
ATOM 763 N N . LYS A 1 94 ? -11.160 -11.821 12.772 1.00 95.56 94 LYS A N 1
ATOM 764 C CA . LYS A 1 94 ? -9.783 -12.340 12.729 1.00 95.56 94 LYS A CA 1
ATOM 765 C C . LYS A 1 94 ? -9.586 -13.414 11.655 1.00 95.56 94 LYS A C 1
ATOM 767 O O . LYS A 1 94 ? -8.617 -13.362 10.905 1.00 95.56 94 LYS A O 1
ATOM 772 N N . ARG A 1 95 ? -10.531 -14.354 11.522 1.00 97.38 95 ARG A N 1
ATOM 773 C CA . ARG A 1 95 ? -10.479 -15.404 10.486 1.00 97.38 95 ARG A CA 1
ATOM 774 C C . ARG A 1 95 ? -10.559 -14.826 9.070 1.00 97.38 95 ARG A C 1
ATOM 776 O O . ARG A 1 95 ? -9.843 -15.285 8.186 1.00 97.38 95 ARG A O 1
ATOM 783 N N . GLN A 1 96 ? -11.399 -13.810 8.869 1.00 97.38 96 GLN A N 1
ATOM 784 C CA . GLN A 1 96 ? -11.518 -13.108 7.592 1.00 97.38 96 GLN A CA 1
ATOM 785 C C . GLN A 1 96 ? -10.210 -12.385 7.241 1.00 97.38 96 GLN A C 1
ATOM 787 O O . GLN A 1 96 ? -9.744 -12.472 6.109 1.00 97.38 96 GLN A O 1
ATOM 792 N N . LEU A 1 97 ? -9.578 -11.738 8.224 1.00 97.69 97 LEU A N 1
ATOM 793 C CA . LEU A 1 97 ? -8.290 -11.077 8.036 1.00 97.69 97 LEU A CA 1
ATOM 794 C C . LEU A 1 97 ? -7.172 -12.069 7.683 1.00 97.69 97 LEU A C 1
ATOM 796 O O . LEU A 1 97 ? -6.413 -11.821 6.750 1.00 97.69 97 LEU A O 1
ATOM 800 N N . ILE A 1 98 ? -7.098 -13.206 8.385 1.00 98.00 98 ILE A N 1
ATOM 801 C CA . ILE A 1 98 ? -6.133 -14.277 8.082 1.00 98.00 98 ILE A CA 1
ATOM 802 C C . ILE A 1 98 ? -6.311 -14.756 6.639 1.00 98.00 98 ILE A C 1
ATOM 804 O O . ILE A 1 98 ? -5.327 -14.872 5.915 1.00 98.00 98 ILE A O 1
ATOM 808 N N . LEU A 1 99 ? -7.553 -14.976 6.196 1.00 98.19 99 LEU A N 1
ATOM 809 C CA . LEU A 1 99 ? -7.832 -15.371 4.816 1.00 98.19 99 LEU A CA 1
ATOM 810 C C . LEU A 1 99 ? -7.309 -14.334 3.810 1.00 98.19 99 LEU A C 1
ATOM 812 O O . LEU A 1 99 ? -6.676 -14.710 2.829 1.00 98.19 99 LEU A O 1
ATOM 816 N N . PHE A 1 100 ? -7.518 -13.039 4.056 1.00 98.06 100 PHE A N 1
ATOM 817 C CA . PHE A 1 100 ? -7.016 -11.984 3.171 1.00 98.06 100 PHE A CA 1
ATOM 818 C C . PHE A 1 100 ? -5.487 -11.924 3.125 1.00 98.06 100 PHE A C 1
ATOM 820 O O . PHE A 1 100 ? -4.924 -11.794 2.038 1.00 98.06 100 PHE A O 1
ATOM 827 N N . TYR A 1 101 ? -4.806 -12.096 4.261 1.00 98.00 101 TYR A N 1
ATOM 828 C CA . TYR A 1 101 ? -3.347 -12.215 4.283 1.00 98.00 101 TYR A CA 1
ATOM 829 C C . TYR A 1 101 ? -2.849 -13.459 3.544 1.00 98.00 101 TYR A C 1
ATOM 831 O O . TYR A 1 101 ? -1.866 -13.361 2.815 1.00 98.00 101 TYR A O 1
ATOM 839 N N . LEU A 1 102 ? -3.525 -14.606 3.675 1.00 98.31 102 LEU A N 1
ATOM 840 C CA . LEU A 1 102 ? -3.175 -15.821 2.934 1.00 98.31 102 LEU A CA 1
ATOM 841 C C . LEU A 1 102 ? -3.333 -15.623 1.425 1.00 98.31 102 LEU A C 1
ATOM 843 O O . LEU A 1 102 ? -2.432 -15.973 0.669 1.00 98.31 102 LEU A O 1
ATOM 847 N N . VAL A 1 103 ? -4.435 -15.011 0.982 1.00 98.00 103 VAL A N 1
ATOM 848 C CA . VAL A 1 103 ? -4.647 -14.684 -0.437 1.00 98.00 103 VAL A CA 1
ATOM 849 C C . VAL A 1 103 ? -3.557 -13.737 -0.944 1.00 98.00 103 VAL A C 1
ATOM 851 O O . VAL A 1 103 ? -2.976 -13.996 -1.995 1.00 98.00 103 VAL A O 1
ATOM 854 N N . ALA A 1 104 ? -3.226 -12.680 -0.196 1.00 97.56 104 ALA A N 1
ATOM 855 C CA . ALA A 1 104 ? -2.142 -11.767 -0.558 1.00 97.56 104 ALA A CA 1
ATOM 856 C C . ALA A 1 104 ? -0.775 -12.459 -0.603 1.00 97.56 104 ALA A C 1
ATOM 858 O O . ALA A 1 104 ? -0.003 -12.209 -1.524 1.00 97.56 104 ALA A O 1
ATOM 859 N N . LEU A 1 105 ? -0.484 -13.362 0.335 1.00 97.69 105 LEU A N 1
ATOM 860 C CA . LEU A 1 105 ? 0.760 -14.128 0.343 1.00 97.69 105 LEU A CA 1
ATOM 861 C C . LEU A 1 105 ? 0.848 -15.049 -0.876 1.00 97.69 105 LEU A C 1
ATOM 863 O O . LEU A 1 105 ? 1.871 -15.047 -1.555 1.00 97.69 105 LEU A O 1
ATOM 867 N N . ILE A 1 106 ? -0.232 -15.761 -1.211 1.00 97.44 106 ILE A N 1
ATOM 868 C CA . ILE A 1 106 ? -0.304 -16.598 -2.416 1.00 97.44 106 ILE A CA 1
ATOM 869 C C . ILE A 1 106 ? -0.070 -15.745 -3.667 1.00 97.44 106 ILE A C 1
ATOM 871 O O . ILE A 1 106 ? 0.796 -16.081 -4.467 1.00 97.44 106 ILE A O 1
ATOM 875 N N . LEU A 1 107 ? -0.770 -14.615 -3.824 1.00 97.00 107 LEU A N 1
ATOM 876 C CA . LEU A 1 107 ? -0.544 -13.691 -4.946 1.00 97.00 107 LEU A CA 1
ATOM 877 C C . LEU A 1 107 ? 0.903 -13.170 -4.976 1.00 97.00 107 LEU A C 1
ATOM 879 O O . LEU A 1 107 ? 1.507 -13.073 -6.044 1.00 97.00 107 LEU A O 1
ATOM 883 N N . GLY A 1 108 ? 1.475 -12.888 -3.805 1.00 95.88 108 GLY A N 1
ATOM 884 C CA . GLY A 1 108 ? 2.854 -12.447 -3.630 1.00 95.88 108 GLY A CA 1
ATOM 885 C C . GLY A 1 108 ? 3.885 -13.474 -4.100 1.00 95.88 108 GLY A C 1
ATOM 886 O O . GLY A 1 108 ? 4.861 -13.088 -4.742 1.00 95.88 108 GLY A O 1
ATOM 887 N N . LEU A 1 109 ? 3.651 -14.774 -3.885 1.00 96.06 109 LEU A N 1
ATOM 888 C CA . LEU A 1 109 ? 4.520 -15.847 -4.395 1.00 96.06 109 LEU A CA 1
ATOM 889 C C . LEU A 1 109 ? 4.600 -15.856 -5.929 1.00 96.06 109 LEU A C 1
ATOM 891 O O . LEU A 1 109 ? 5.636 -16.195 -6.495 1.00 96.06 109 LEU A O 1
ATOM 895 N N . PHE A 1 110 ? 3.535 -15.432 -6.612 1.00 94.31 110 PHE A N 1
ATOM 896 C CA . PHE A 1 110 ? 3.509 -15.328 -8.072 1.00 94.31 110 PHE A CA 1
ATOM 897 C C . PHE A 1 110 ? 4.032 -13.988 -8.607 1.00 94.31 110 PHE A C 1
ATOM 899 O O . PHE A 1 110 ? 4.140 -13.839 -9.828 1.00 94.31 110 PHE A O 1
ATOM 906 N N . SER A 1 111 ? 4.370 -13.020 -7.746 1.00 91.56 111 SER A N 1
ATOM 907 C CA . SER A 1 111 ? 4.692 -11.638 -8.143 1.00 91.56 111 SER A CA 1
ATOM 908 C C . SER A 1 111 ? 5.883 -11.518 -9.105 1.00 91.56 111 SER A C 1
ATOM 910 O O . SER A 1 111 ? 5.866 -10.659 -9.985 1.00 91.56 111 SER A O 1
ATOM 912 N N . SER A 1 112 ? 6.877 -12.402 -8.991 1.00 91.31 112 SER A N 1
ATOM 913 C CA . SER A 1 112 ? 8.063 -12.462 -9.860 1.00 91.31 112 SER A CA 1
ATOM 914 C C . SER A 1 112 ? 7.892 -13.367 -11.088 1.00 91.31 112 SER A C 1
ATOM 916 O O . SER A 1 112 ? 8.791 -13.465 -11.922 1.00 91.31 112 SER A O 1
ATOM 918 N N . THR A 1 113 ? 6.746 -14.039 -11.222 1.00 94.12 113 THR A N 1
ATOM 919 C CA . THR A 1 113 ? 6.488 -15.004 -12.299 1.00 94.12 113 THR A CA 1
ATOM 920 C C . THR A 1 113 ? 5.810 -14.350 -13.503 1.00 94.12 113 THR A C 1
ATOM 922 O O . THR A 1 113 ? 5.105 -13.344 -13.383 1.00 94.12 113 THR A O 1
ATOM 925 N N . ARG A 1 114 ? 5.915 -15.000 -14.672 1.00 92.19 114 ARG A N 1
ATOM 926 C CA . ARG A 1 114 ? 5.199 -14.587 -15.895 1.00 92.19 114 ARG A CA 1
ATOM 927 C C . ARG A 1 114 ? 3.673 -14.657 -15.767 1.00 92.19 114 ARG A C 1
ATOM 929 O O . ARG A 1 114 ? 2.970 -14.056 -16.578 1.00 92.19 114 ARG A O 1
ATOM 936 N N . PHE A 1 115 ? 3.159 -15.372 -14.762 1.00 93.06 115 PHE A N 1
ATOM 937 C CA . PHE A 1 115 ? 1.729 -15.406 -14.470 1.00 93.06 115 PHE A CA 1
ATOM 938 C C . PHE A 1 115 ? 1.223 -14.082 -13.901 1.00 93.06 115 PHE A C 1
ATOM 940 O O . PHE A 1 115 ? 0.061 -13.749 -14.135 1.00 93.06 115 PHE A O 1
ATOM 947 N N . SER A 1 116 ? 2.073 -13.320 -13.201 1.00 91.69 116 SER A N 1
ATOM 948 C CA . SER A 1 116 ? 1.730 -11.970 -12.752 1.00 91.69 116 SER A CA 1
ATOM 949 C C . SER A 1 116 ? 2.246 -10.907 -13.722 1.00 91.69 116 SER A C 1
ATOM 951 O O . SER A 1 116 ? 1.465 -10.136 -14.277 1.00 91.69 116 SER A O 1
ATOM 953 N N . ILE A 1 117 ? 3.543 -10.909 -14.027 1.00 92.56 117 ILE A N 1
ATOM 954 C CA . ILE A 1 117 ? 4.166 -9.913 -14.906 1.00 92.56 117 ILE A CA 1
ATOM 955 C C . ILE A 1 117 ? 4.611 -10.614 -16.188 1.00 92.56 117 ILE A C 1
ATOM 957 O O . ILE A 1 117 ? 5.679 -11.219 -16.244 1.00 92.56 117 ILE A O 1
ATOM 961 N N . LYS A 1 118 ? 3.783 -10.549 -17.239 1.00 92.62 118 LYS A N 1
ATOM 962 C CA . LYS A 1 118 ? 4.078 -11.210 -18.525 1.00 92.62 118 LYS A CA 1
ATOM 963 C C . LYS A 1 118 ? 5.211 -10.510 -19.281 1.00 92.62 118 LYS A C 1
ATOM 965 O O . LYS A 1 118 ? 5.937 -11.147 -20.039 1.00 92.62 118 LYS A O 1
ATOM 970 N N . GLY A 1 119 ? 5.344 -9.204 -19.084 1.00 91.38 119 GLY A N 1
ATOM 971 C CA . GLY A 1 119 ? 6.352 -8.366 -19.716 1.00 91.38 119 GLY A CA 1
ATOM 972 C C . GLY A 1 119 ? 6.204 -6.910 -19.294 1.00 91.38 119 GLY A C 1
ATOM 973 O O . GLY A 1 119 ? 5.431 -6.593 -18.389 1.00 91.38 119 GLY A O 1
ATOM 974 N N . ILE A 1 120 ? 6.941 -6.032 -19.965 1.00 91.50 120 ILE A N 1
ATOM 975 C CA . ILE A 1 120 ? 6.929 -4.588 -19.730 1.00 91.50 120 ILE A CA 1
ATOM 976 C C . ILE A 1 120 ? 6.708 -3.907 -21.077 1.00 91.50 120 ILE A C 1
ATOM 978 O O . ILE A 1 120 ? 7.318 -4.295 -22.071 1.00 91.50 120 ILE A O 1
ATOM 982 N N . VAL A 1 121 ? 5.839 -2.902 -21.115 1.00 92.00 121 VAL A N 1
ATOM 983 C CA . VAL A 1 121 ? 5.580 -2.103 -22.315 1.00 92.00 121 VAL A CA 1
ATOM 984 C C . VAL A 1 121 ? 5.658 -0.621 -21.985 1.00 92.00 121 VAL A C 1
ATOM 986 O O . VAL A 1 121 ? 5.328 -0.186 -20.881 1.00 92.00 121 VAL A O 1
ATOM 989 N N . TYR A 1 122 ? 6.149 0.165 -22.936 1.00 89.75 122 TYR A N 1
ATOM 990 C CA . TYR A 1 122 ? 6.258 1.607 -22.787 1.00 89.75 122 TYR A CA 1
ATOM 991 C C . TYR A 1 122 ? 4.945 2.299 -23.163 1.00 89.75 122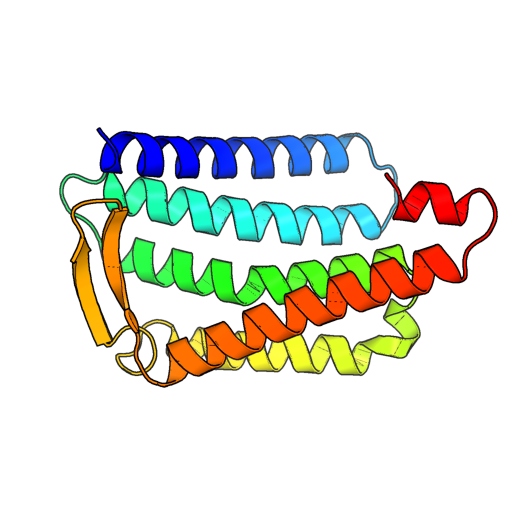 TYR A C 1
ATOM 993 O O . TYR A 1 122 ? 4.366 2.033 -24.215 1.00 89.75 122 TYR A O 1
ATOM 1001 N N . ASN A 1 123 ? 4.493 3.223 -22.318 1.00 88.56 123 ASN A N 1
ATOM 1002 C CA . ASN A 1 123 ? 3.356 4.100 -22.561 1.00 88.56 123 ASN A CA 1
ATOM 1003 C C . ASN A 1 123 ? 3.804 5.564 -22.489 1.00 88.56 123 ASN A C 1
ATOM 1005 O O . ASN A 1 123 ? 4.516 5.968 -21.574 1.00 88.56 123 ASN A O 1
ATOM 1009 N N . ARG A 1 124 ? 3.342 6.381 -23.440 1.00 86.44 124 ARG A N 1
ATOM 1010 C CA . ARG A 1 124 ? 3.721 7.800 -23.566 1.00 86.44 124 ARG A CA 1
ATOM 1011 C C . ARG A 1 124 ? 3.240 8.698 -22.415 1.00 86.44 124 ARG A C 1
ATOM 1013 O O . ARG A 1 124 ? 3.707 9.827 -22.312 1.00 86.44 124 ARG A O 1
ATOM 1020 N N . MET A 1 125 ? 2.310 8.234 -21.583 1.00 85.12 125 MET A N 1
ATOM 1021 C CA . MET A 1 125 ? 1.736 8.975 -20.453 1.00 85.12 125 MET A CA 1
ATOM 1022 C C . MET A 1 125 ? 2.420 8.634 -19.128 1.00 85.12 125 MET A C 1
ATOM 1024 O O . MET A 1 125 ? 2.695 9.538 -18.348 1.00 85.12 125 MET A O 1
ATOM 1028 N N . ILE A 1 126 ? 2.700 7.349 -18.887 1.00 85.12 126 ILE A N 1
ATOM 1029 C CA . ILE A 1 126 ? 3.172 6.838 -17.584 1.00 85.12 126 ILE A CA 1
ATOM 1030 C C . ILE A 1 126 ? 4.565 6.199 -17.632 1.00 85.12 126 ILE A C 1
ATOM 1032 O O . ILE A 1 126 ? 5.117 5.876 -16.593 1.00 85.12 126 ILE A O 1
ATOM 1036 N N . GLY A 1 127 ? 5.146 6.011 -18.818 1.00 87.06 127 GLY A N 1
ATOM 1037 C CA . GLY A 1 127 ? 6.413 5.309 -18.989 1.00 87.06 127 GLY A CA 1
ATOM 1038 C C . GLY A 1 127 ? 6.252 3.788 -19.073 1.00 87.06 127 GLY A C 1
ATOM 1039 O O . GLY A 1 127 ? 5.262 3.266 -19.599 1.00 87.06 127 GLY A O 1
ATOM 1040 N N . TYR A 1 128 ? 7.274 3.065 -18.619 1.00 88.38 128 TYR A N 1
ATOM 1041 C CA . TYR A 1 128 ? 7.295 1.604 -18.637 1.00 88.38 128 TYR A CA 1
ATOM 1042 C C . TYR A 1 128 ? 6.340 1.028 -17.591 1.00 88.38 128 TYR A C 1
ATOM 1044 O O . TYR A 1 128 ? 6.439 1.337 -16.412 1.00 88.38 128 TYR A O 1
ATOM 1052 N N . HIS A 1 129 ? 5.443 0.139 -18.003 1.00 87.31 129 HIS A N 1
ATOM 1053 C CA . HIS A 1 129 ? 4.486 -0.495 -17.101 1.00 87.31 129 HIS A CA 1
ATOM 1054 C C . HIS A 1 129 ? 4.304 -1.979 -17.421 1.00 87.31 129 HIS A C 1
ATOM 1056 O O . HIS A 1 129 ? 4.720 -2.476 -18.470 1.00 87.31 129 HIS A O 1
ATOM 1062 N N . ILE A 1 130 ? 3.699 -2.693 -16.474 1.00 90.94 130 ILE A N 1
ATOM 1063 C CA . ILE A 1 130 ? 3.498 -4.141 -16.518 1.00 90.94 130 ILE A CA 1
ATOM 1064 C C . ILE A 1 130 ? 2.487 -4.507 -17.610 1.00 90.94 130 ILE A C 1
ATOM 1066 O O . ILE A 1 130 ? 1.391 -3.954 -17.661 1.00 90.94 130 ILE A O 1
ATOM 1070 N N . ILE A 1 131 ? 2.822 -5.515 -18.415 1.00 93.31 131 ILE A N 1
ATOM 1071 C CA . ILE A 1 131 ? 1.844 -6.284 -19.185 1.00 93.31 131 ILE A CA 1
ATOM 1072 C C . ILE A 1 131 ? 1.245 -7.336 -18.237 1.00 93.31 131 ILE A C 1
ATOM 1074 O O . ILE A 1 131 ? 1.970 -8.246 -17.812 1.00 93.31 131 ILE A O 1
ATOM 1078 N N . PRO A 1 132 ? -0.051 -7.240 -17.887 1.00 93.38 132 PRO A N 1
ATOM 1079 C CA . PRO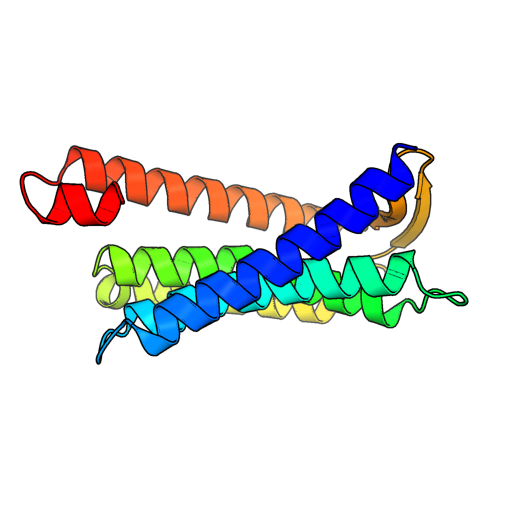 A 1 132 ? -0.644 -8.086 -16.860 1.00 93.38 132 PRO A CA 1
ATOM 1080 C C . PRO A 1 132 ? -0.786 -9.535 -17.337 1.00 93.38 132 PRO A C 1
ATOM 1082 O O . PRO A 1 132 ? -1.352 -9.812 -18.399 1.00 93.38 132 PRO A O 1
ATOM 1085 N N . GLY A 1 133 ? -0.297 -10.473 -16.528 1.00 94.56 133 GLY A N 1
ATOM 1086 C CA . GLY A 1 133 ? -0.605 -11.893 -16.664 1.00 94.56 133 GLY A CA 1
ATOM 1087 C C . GLY A 1 133 ? -1.950 -12.266 -16.012 1.00 94.56 133 GLY A C 1
ATOM 1088 O O . GLY A 1 133 ? -2.630 -11.411 -15.436 1.00 94.56 133 GLY A O 1
ATOM 1089 N N . PRO A 1 134 ? -2.374 -13.541 -16.089 1.00 95.75 134 PRO A N 1
ATOM 1090 C CA . PRO A 1 134 ? -3.631 -13.998 -15.491 1.00 95.75 134 PRO A CA 1
ATOM 1091 C C . PRO A 1 134 ? -3.741 -13.723 -13.983 1.00 95.75 134 PRO A C 1
ATOM 1093 O O . PRO A 1 134 ? -4.785 -13.263 -13.526 1.00 95.75 134 PRO A O 1
ATOM 1096 N N . VAL A 1 135 ? -2.663 -13.928 -13.217 1.00 96.06 135 VAL A N 1
ATOM 1097 C CA . VAL A 1 135 ? -2.645 -13.695 -11.761 1.00 96.06 135 VAL A CA 1
ATOM 1098 C C . VAL A 1 135 ? -2.751 -12.208 -11.435 1.00 96.06 135 VAL A C 1
ATOM 1100 O O . VAL A 1 135 ? -3.421 -11.845 -10.472 1.00 96.06 135 VAL A O 1
ATOM 1103 N N . TYR A 1 136 ? -2.190 -11.330 -12.269 1.00 95.31 136 TYR A N 1
ATOM 1104 C CA . TYR A 1 136 ? -2.332 -9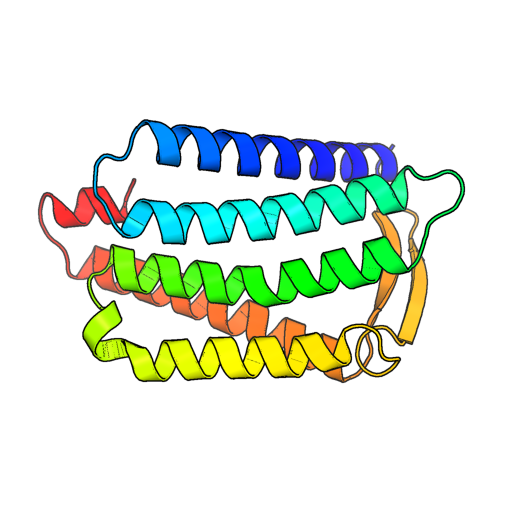.884 -12.083 1.00 95.31 136 TYR A CA 1
ATOM 1105 C C . TYR A 1 136 ? -3.797 -9.446 -12.157 1.00 95.31 136 TYR A C 1
ATOM 1107 O O . TYR A 1 136 ? -4.229 -8.615 -11.366 1.00 95.31 136 TYR A O 1
ATOM 1115 N N . LYS A 1 137 ? -4.593 -10.043 -13.055 1.00 95.12 137 LYS A N 1
ATOM 1116 C CA . LYS A 1 137 ? -6.037 -9.766 -13.143 1.00 95.12 137 LYS A CA 1
ATOM 1117 C C . LYS A 1 137 ? -6.772 -10.189 -11.869 1.00 95.12 137 LYS A C 1
ATOM 1119 O O . LYS A 1 137 ? -7.634 -9.453 -11.395 1.00 95.12 137 LYS A O 1
ATOM 1124 N N . VAL A 1 138 ? -6.402 -11.339 -11.295 1.00 97.06 138 VAL A N 1
ATOM 1125 C CA . VAL A 1 138 ? -6.932 -11.795 -9.998 1.00 97.06 138 VAL A CA 1
ATOM 1126 C C . VAL A 1 138 ? -6.543 -10.815 -8.894 1.00 97.06 138 VAL A C 1
ATOM 1128 O O . VAL A 1 138 ? -7.409 -10.396 -8.133 1.00 97.06 138 VAL A O 1
ATOM 1131 N N . PHE A 1 139 ? -5.280 -10.380 -8.849 1.00 96.50 139 PHE A N 1
ATOM 1132 C CA . PHE A 1 139 ? -4.838 -9.322 -7.941 1.00 96.50 139 PHE A CA 1
ATOM 1133 C C . PHE A 1 139 ? -5.690 -8.056 -8.091 1.00 96.50 139 PHE A C 1
ATOM 1135 O O . PHE A 1 139 ? -6.176 -7.547 -7.087 1.00 96.50 139 PHE A O 1
ATOM 1142 N N . THR A 1 140 ? -5.924 -7.566 -9.313 1.00 96.56 140 THR A N 1
ATOM 1143 C CA . THR A 1 140 ? -6.742 -6.365 -9.544 1.00 96.56 140 THR A CA 1
ATOM 1144 C C . THR A 1 140 ? -8.166 -6.541 -9.015 1.00 96.56 140 THR A C 1
ATOM 1146 O O . THR A 1 140 ? -8.686 -5.643 -8.355 1.00 96.56 140 THR A O 1
ATOM 1149 N N . ALA A 1 141 ? -8.788 -7.701 -9.245 1.00 97.88 141 ALA A N 1
ATOM 1150 C CA . ALA A 1 141 ? -10.121 -7.998 -8.726 1.00 97.88 141 ALA A CA 1
ATOM 1151 C C . ALA A 1 141 ? -10.146 -8.045 -7.189 1.00 97.88 141 ALA A C 1
ATOM 1153 O O . ALA A 1 141 ? -11.017 -7.434 -6.573 1.00 97.88 141 ALA A O 1
ATOM 1154 N N . VAL A 1 142 ? -9.167 -8.711 -6.565 1.00 97.81 142 VAL A N 1
ATOM 1155 C CA . VAL A 1 142 ? -9.021 -8.770 -5.101 1.00 97.81 142 VAL A CA 1
ATOM 1156 C C . VAL A 1 142 ? -8.785 -7.377 -4.521 1.00 97.81 142 VAL A C 1
ATOM 1158 O O . VAL A 1 142 ? -9.411 -7.014 -3.528 1.00 97.81 142 VAL A O 1
ATOM 1161 N N . PHE A 1 143 ? -7.929 -6.574 -5.153 1.00 98.00 143 PHE A N 1
ATOM 1162 C CA . PHE A 1 143 ? -7.643 -5.204 -4.741 1.00 98.00 143 PHE A CA 1
ATOM 1163 C C . PHE A 1 143 ? -8.918 -4.357 -4.732 1.00 98.00 143 PHE A C 1
ATOM 1165 O O . PHE A 1 143 ? -9.252 -3.766 -3.706 1.00 98.00 143 PHE A O 1
ATOM 1172 N N . LEU A 1 144 ? -9.659 -4.340 -5.845 1.00 98.06 144 LEU A N 1
ATOM 1173 C CA . LEU A 1 144 ? -10.910 -3.588 -5.959 1.00 98.06 144 LEU A CA 1
ATOM 1174 C C . LEU A 1 144 ? -11.953 -4.077 -4.953 1.00 98.06 144 LEU A C 1
ATOM 1176 O O . LEU A 1 144 ? -12.558 -3.263 -4.259 1.00 98.06 144 LEU A O 1
ATOM 1180 N N . PHE A 1 145 ? -12.121 -5.394 -4.822 1.00 98.31 145 PHE A N 1
ATOM 1181 C CA . PHE A 1 145 ? -13.044 -5.981 -3.856 1.00 98.31 145 PHE A CA 1
ATOM 1182 C C . PHE A 1 145 ? -12.736 -5.529 -2.425 1.00 98.31 145 PHE A C 1
ATOM 1184 O O . PHE A 1 145 ? -13.631 -5.047 -1.736 1.00 98.31 145 PHE A O 1
ATOM 1191 N N . LEU A 1 146 ? -11.481 -5.644 -1.980 1.00 98.19 146 LEU A N 1
ATOM 1192 C CA . LEU A 1 146 ? -11.087 -5.274 -0.620 1.00 98.19 146 LEU A CA 1
ATOM 1193 C C . LEU A 1 146 ? -11.202 -3.765 -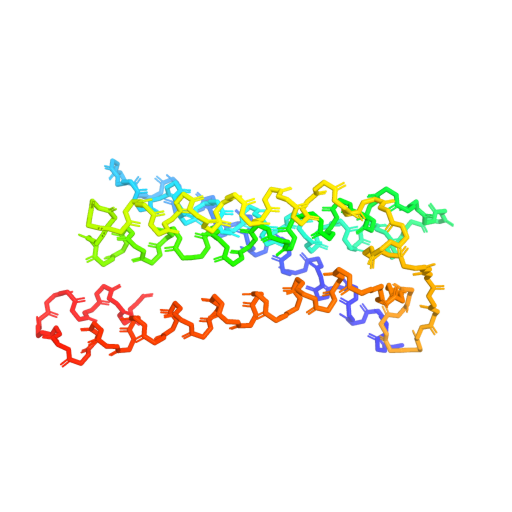0.375 1.00 98.19 146 LEU A C 1
ATOM 1195 O O . LEU A 1 146 ? -11.655 -3.365 0.695 1.00 98.19 146 LEU A O 1
ATOM 1199 N N . MET A 1 147 ? -10.865 -2.927 -1.360 1.00 97.88 147 MET A N 1
ATOM 1200 C CA . MET A 1 147 ? -11.087 -1.479 -1.273 1.00 97.88 147 MET A CA 1
ATOM 1201 C C . MET A 1 147 ? -12.573 -1.157 -1.087 1.00 97.88 147 MET A C 1
ATOM 1203 O O . MET A 1 147 ? -12.954 -0.517 -0.107 1.00 97.88 147 MET A O 1
ATOM 1207 N N . CYS A 1 148 ? -13.429 -1.651 -1.987 1.00 98.12 148 CYS A N 1
ATOM 1208 C CA . CYS A 1 148 ? -14.873 -1.437 -1.9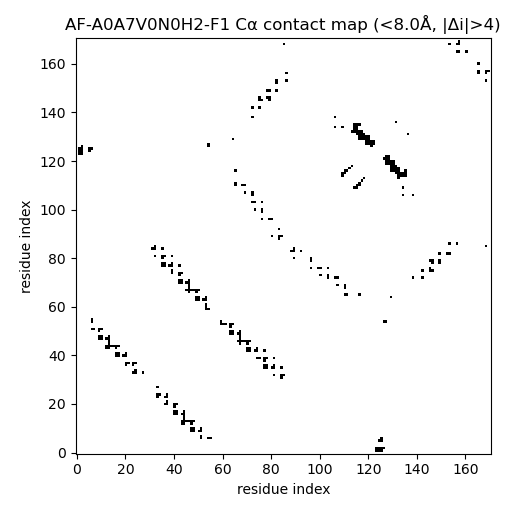20 1.00 98.12 148 CYS A CA 1
ATOM 1209 C C . CYS A 1 148 ? -15.474 -1.986 -0.622 1.00 98.12 148 CYS A C 1
ATOM 1211 O O . CYS A 1 148 ? -16.309 -1.328 -0.006 1.00 98.12 148 CYS A O 1
ATOM 1213 N N . TYR A 1 149 ? -15.031 -3.164 -0.181 1.00 97.62 149 TYR A N 1
ATOM 1214 C CA . TYR A 1 149 ? -15.473 -3.778 1.065 1.00 97.62 149 TYR A CA 1
ATOM 1215 C C . TYR A 1 149 ? -15.100 -2.926 2.286 1.00 97.62 149 TYR A C 1
ATOM 1217 O O . TYR A 1 149 ? -15.949 -2.692 3.146 1.00 97.62 149 TYR A O 1
ATOM 1225 N N . GLY A 1 150 ? -13.872 -2.404 2.345 1.00 96.31 150 GLY A N 1
ATOM 1226 C CA . GLY A 1 150 ? -13.432 -1.520 3.426 1.00 96.31 150 GLY A CA 1
ATOM 1227 C C . GLY A 1 150 ? -14.247 -0.230 3.489 1.00 96.31 150 GLY A C 1
ATOM 1228 O O . GLY A 1 150 ? -14.771 0.112 4.549 1.00 96.31 150 GLY A O 1
ATOM 1229 N N . TYR A 1 151 ? -14.454 0.435 2.348 1.00 95.06 151 TYR A N 1
ATOM 1230 C CA . TYR A 1 151 ? -15.306 1.627 2.286 1.00 95.06 151 TYR A CA 1
ATOM 1231 C C . TYR A 1 151 ? -16.763 1.329 2.645 1.00 95.06 151 TYR A C 1
ATOM 1233 O O . TYR A 1 151 ? -17.386 2.101 3.372 1.00 95.06 151 TYR A O 1
ATOM 1241 N N . PHE A 1 152 ? -17.311 0.200 2.194 1.00 95.75 152 PHE A N 1
ATOM 1242 C CA . PHE A 1 152 ? -18.654 -0.230 2.575 1.00 95.75 152 PHE A CA 1
ATOM 1243 C C . PHE A 1 152 ? -18.787 -0.390 4.095 1.00 95.75 152 PHE A C 1
ATOM 1245 O O . PHE A 1 152 ? -19.763 0.092 4.673 1.00 95.75 152 PHE A O 1
ATOM 1252 N N . LEU A 1 153 ? -17.806 -1.018 4.755 1.00 94.31 153 LEU A N 1
ATOM 1253 C CA . LEU A 1 153 ? -17.790 -1.163 6.213 1.00 94.31 153 LEU A CA 1
ATOM 1254 C C . LEU A 1 153 ? -17.731 0.193 6.920 1.00 94.31 153 LEU A C 1
ATOM 1256 O O . LEU A 1 153 ? -18.516 0.419 7.840 1.00 94.31 153 LEU A O 1
ATOM 1260 N N . MET A 1 154 ? -16.877 1.110 6.455 1.00 91.62 154 MET A N 1
ATOM 1261 C CA . MET A 1 154 ? -16.823 2.473 6.990 1.00 91.62 154 MET A CA 1
ATOM 1262 C C . MET A 1 154 ? -18.173 3.183 6.852 1.00 91.62 154 MET A C 1
ATOM 1264 O O . MET A 1 154 ? -18.711 3.668 7.842 1.00 91.62 154 MET A O 1
ATOM 1268 N N . ILE A 1 155 ? -18.774 3.190 5.656 1.00 90.12 155 ILE A N 1
ATOM 1269 C CA . ILE A 1 155 ? -20.071 3.842 5.402 1.00 90.12 155 ILE A CA 1
ATOM 1270 C C . ILE A 1 155 ? -21.170 3.223 6.273 1.00 90.12 155 ILE A C 1
ATOM 1272 O O . ILE A 1 155 ? -21.992 3.942 6.848 1.00 90.12 155 ILE A O 1
ATOM 1276 N N . LYS A 1 156 ? -21.193 1.892 6.398 1.00 89.75 156 LYS A N 1
ATOM 1277 C CA . LYS A 1 156 ? -22.138 1.178 7.264 1.00 89.75 156 LYS A CA 1
ATOM 1278 C C . LYS A 1 156 ? -21.970 1.597 8.725 1.00 89.75 156 LYS A C 1
ATOM 1280 O O . LYS A 1 156 ? -22.972 1.858 9.392 1.00 89.75 156 LYS A O 1
ATOM 1285 N N . ALA A 1 157 ? -20.734 1.695 9.207 1.00 87.31 157 ALA A N 1
ATOM 1286 C CA . ALA A 1 157 ? -20.441 2.130 10.565 1.00 87.31 157 ALA A CA 1
ATOM 1287 C C . ALA A 1 157 ? -20.853 3.594 10.793 1.00 87.31 157 ALA A C 1
ATOM 1289 O O . ALA A 1 157 ? -21.563 3.866 11.758 1.00 87.31 157 ALA A O 1
ATOM 1290 N N . MET A 1 158 ? -20.554 4.506 9.856 1.00 82.38 158 MET A N 1
ATOM 1291 C CA . MET A 1 158 ? -20.970 5.919 9.921 1.00 82.38 158 MET A CA 1
ATOM 1292 C C . MET A 1 158 ? -22.485 6.094 10.034 1.00 82.38 158 MET A C 1
ATOM 1294 O O . MET A 1 158 ? -22.951 7.013 10.707 1.00 82.38 158 MET A O 1
ATOM 1298 N N . ARG A 1 159 ? -23.256 5.238 9.351 1.00 79.19 159 ARG A N 1
ATOM 1299 C CA . ARG A 1 159 ? -24.727 5.259 9.387 1.00 79.19 159 ARG A CA 1
ATOM 1300 C C . ARG A 1 159 ? -25.298 4.726 10.702 1.00 79.19 159 ARG A C 1
ATOM 1302 O O . ARG A 1 159 ? -26.399 5.118 11.068 1.00 79.19 159 ARG A O 1
ATOM 1309 N N . LYS A 1 160 ? -24.576 3.839 11.396 1.00 71.62 160 LYS A N 1
ATOM 1310 C CA . LYS A 1 160 ? -25.009 3.221 12.662 1.00 71.62 160 LYS A CA 1
ATOM 1311 C C . LYS A 1 160 ? -24.517 3.987 13.897 1.00 71.62 160 LYS A C 1
ATOM 1313 O O . LYS A 1 160 ? -25.135 3.902 14.952 1.00 71.62 160 LYS A O 1
ATOM 1318 N N . SER A 1 161 ? -23.419 4.730 13.776 1.00 63.44 161 SER A N 1
ATOM 1319 C CA . SER A 1 161 ? -22.825 5.502 14.868 1.00 63.44 161 SER A CA 1
ATOM 1320 C C . SER A 1 161 ? -23.531 6.848 15.086 1.00 63.44 161 SER A C 1
ATOM 1322 O O . SER A 1 161 ? -23.621 7.655 14.158 1.00 63.44 161 SER A O 1
ATOM 1324 N N . SER A 1 162 ? -23.943 7.141 16.322 1.00 53.38 162 SER A N 1
ATOM 1325 C CA . SER A 1 162 ? -24.247 8.496 16.806 1.00 53.38 162 SER A CA 1
ATOM 1326 C C . SER A 1 162 ? -23.147 8.966 17.779 1.00 53.38 162 SER A C 1
ATOM 1328 O O . SER A 1 162 ? -22.481 8.153 18.418 1.00 53.38 162 SER A O 1
ATOM 1330 N N . GLY A 1 163 ? -22.892 10.277 17.865 1.00 61.12 163 GLY A N 1
ATOM 1331 C CA . GLY A 1 163 ? -21.908 10.849 18.803 1.00 61.12 163 GLY A CA 1
ATOM 1332 C C . GLY A 1 163 ? -20.425 10.673 18.418 1.00 61.12 163 GLY A C 1
ATOM 1333 O O . GLY A 1 163 ? -20.070 10.695 17.242 1.00 61.12 163 GLY A O 1
ATOM 1334 N N . PHE A 1 164 ? -19.542 10.537 19.417 1.00 51.47 164 PHE A N 1
ATOM 1335 C CA . PHE A 1 164 ? -18.070 10.619 19.289 1.00 51.47 164 PHE A CA 1
ATOM 1336 C C . PHE A 1 164 ? -17.462 9.587 18.316 1.00 51.47 164 PHE A C 1
ATOM 1338 O O . PHE A 1 164 ? -16.524 9.894 17.581 1.00 51.47 164 PHE A O 1
ATOM 1345 N N . HIS A 1 165 ? -18.055 8.392 18.229 1.00 54.81 165 HIS A N 1
ATOM 1346 C CA . HIS A 1 165 ? -17.633 7.330 17.307 1.00 54.81 165 HIS A CA 1
ATOM 1347 C C . HIS A 1 165 ? -17.894 7.697 15.833 1.00 54.81 165 HIS A C 1
ATOM 1349 O O . HIS A 1 165 ? -17.121 7.343 14.948 1.00 54.81 165 HIS A O 1
ATOM 1355 N N . ARG A 1 166 ? -18.926 8.511 15.560 1.00 54.06 166 ARG A N 1
ATOM 1356 C CA . ARG A 1 166 ? -19.190 9.055 14.219 1.00 54.06 166 ARG A CA 1
ATOM 1357 C C . ARG A 1 166 ? -18.098 10.030 13.782 1.00 54.06 166 ARG A C 1
ATOM 1359 O O . ARG A 1 166 ? -17.769 10.065 12.602 1.00 54.06 166 ARG A O 1
ATOM 1366 N N . ASN A 1 167 ? -17.534 10.801 14.717 1.00 55.84 167 ASN A N 1
ATOM 1367 C CA . ASN A 1 167 ? -16.421 11.701 14.419 1.00 55.84 167 ASN A CA 1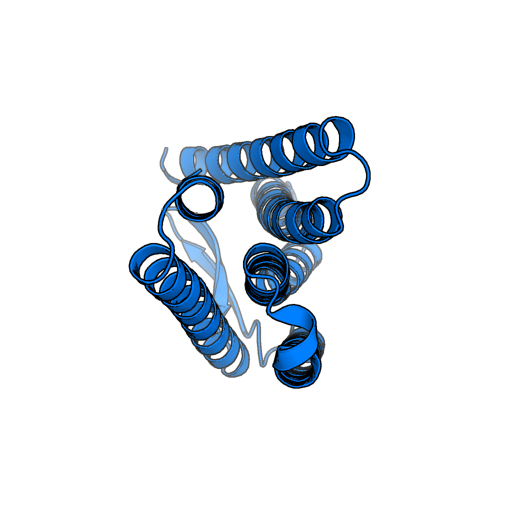
ATOM 1368 C C . ASN A 1 167 ? -15.136 10.917 14.120 1.00 55.84 167 ASN A C 1
ATOM 1370 O O . ASN A 1 167 ? -14.471 11.250 13.152 1.00 55.84 167 ASN A O 1
ATOM 1374 N N . GLN A 1 168 ? -14.829 9.837 14.844 1.00 58.88 168 GLN A N 1
ATOM 1375 C CA . GLN A 1 168 ? -13.649 9.001 14.552 1.00 58.88 168 GLN A CA 1
ATOM 1376 C C . GLN A 1 168 ? -13.708 8.259 13.208 1.00 58.88 168 GLN A C 1
ATOM 1378 O O . GLN A 1 168 ? -12.665 7.933 12.661 1.00 58.88 168 GLN A O 1
ATOM 1383 N N . ILE A 1 169 ? -14.901 7.971 12.679 1.00 57.97 169 ILE A N 1
ATOM 1384 C CA . ILE A 1 169 ? -15.047 7.373 11.338 1.00 57.97 169 ILE A CA 1
ATOM 1385 C C . ILE A 1 169 ? -15.081 8.463 10.245 1.00 57.97 169 ILE A C 1
ATOM 1387 O O . ILE A 1 169 ? -14.827 8.187 9.074 1.00 57.97 169 ILE A O 1
ATOM 1391 N N . ARG A 1 170 ? -15.426 9.706 10.612 1.00 46.41 170 ARG A N 1
ATOM 1392 C CA . ARG A 1 170 ? -15.533 10.853 9.696 1.00 46.41 170 ARG A CA 1
ATOM 1393 C C . ARG A 1 170 ? -14.205 11.598 9.493 1.00 46.41 170 ARG A C 1
ATOM 1395 O O . ARG A 1 170 ? -14.048 12.193 8.429 1.00 46.41 170 ARG A O 1
ATOM 1402 N N . TYR A 1 171 ? -13.328 11.619 10.497 1.00 49.22 171 TYR A N 1
ATOM 1403 C CA . TYR A 1 171 ? -11.981 12.208 10.452 1.00 49.22 171 TYR A CA 1
ATOM 1404 C C . TYR A 1 171 ? -10.931 11.143 10.143 1.00 49.22 171 TYR A C 1
ATOM 1406 O O . TYR A 1 171 ? -9.981 11.479 9.405 1.00 49.22 171 TYR A O 1
#

Organism: Aerophobetes bacterium (NCBI:txid2030807)

InterPro domains:
  IPR031621 Histidine kinase, N-terminal 7TM region [PF16927] (11-169)

pLDDT: mean 90.27, std 11.23, range [46.41, 98.31]

Nearest PDB structures (foldseek):
  5cwp-assembly1_A  TM=4.725E-01  e=9.183E+00  synthetic construct